Protein AF-A0AAN7XB61-F1 (afdb_monomer_lite)

Sequence (142 aa):
MSGGEVFNKVILTDFLEVNRQEQRRWLRNDEGCALDWTPFLQHVCNLEGRQPSAWTEKAARLRSVVSDVLFVDVPRPHPLDPGALPPAGVDCLVSCFCLEASSPDLAAFTRAWDTSRGSCELVATFFSSEPWMRITIYAGLG

Radius of gyration: 15.27 Å; chains: 1; bounding box: 32×32×42 Å

Structure (mmCIF, N/CA/C/O backbone):
data_AF-A0AAN7XB61-F1
#
_entry.id   AF-A0AAN7XB61-F1
#
loop_
_atom_site.group_PDB
_atom_site.id
_atom_site.type_symbol
_atom_site.label_atom_id
_atom_site.label_alt_id
_atom_site.label_comp_id
_atom_site.label_asym_id
_atom_site.label_entity_id
_atom_site.label_seq_id
_atom_site.pdbx_PDB_ins_code
_atom_site.Cartn_x
_atom_site.Cartn_y
_atom_site.Cartn_z
_atom_site.occupancy
_atom_site.B_iso_or_equiv
_atom_site.auth_seq_id
_atom_site.auth_comp_id
_atom_site.auth_asym_id
_atom_site.auth_atom_id
_atom_site.pdbx_PDB_model_num
ATOM 1 N N . MET A 1 1 ? -17.088 5.238 3.102 1.00 63.38 1 MET A N 1
ATOM 2 C CA . MET A 1 1 ? -16.454 3.997 3.595 1.00 63.38 1 MET A CA 1
ATOM 3 C C . MET A 1 1 ? -15.080 3.872 2.960 1.00 63.38 1 MET A C 1
ATOM 5 O O . MET A 1 1 ? -14.967 4.104 1.763 1.00 63.38 1 MET A O 1
ATOM 9 N N . SER A 1 2 ? -14.056 3.563 3.752 1.00 78.12 2 SER A N 1
ATOM 10 C CA . SER A 1 2 ? -12.659 3.402 3.333 1.00 78.12 2 SER A CA 1
ATOM 11 C C . SER A 1 2 ? -12.398 2.027 2.718 1.00 78.12 2 SER A C 1
ATOM 13 O O . SER A 1 2 ? -13.073 1.064 3.072 1.00 78.12 2 SER A O 1
ATOM 15 N N . GLY A 1 3 ? -11.374 1.911 1.866 1.00 75.69 3 GLY A N 1
ATOM 16 C CA . GLY A 1 3 ? -11.054 0.667 1.152 1.00 75.69 3 GLY A CA 1
ATOM 17 C C . GLY A 1 3 ? -10.894 -0.567 2.052 1.00 75.69 3 GLY A C 1
ATOM 18 O O . GLY A 1 3 ? -11.423 -1.619 1.718 1.00 75.69 3 GLY A O 1
ATOM 19 N N . GLY A 1 4 ? -10.272 -0.445 3.232 1.00 80.00 4 GLY A N 1
ATOM 20 C CA . GLY A 1 4 ? -10.113 -1.577 4.164 1.00 80.00 4 GLY A CA 1
ATOM 21 C C . GLY A 1 4 ? -11.423 -2.135 4.747 1.00 80.00 4 GLY A C 1
ATOM 22 O O . GLY A 1 4 ? -11.440 -3.233 5.296 1.00 80.00 4 GLY A O 1
ATOM 23 N N . GLU A 1 5 ? -12.528 -1.398 4.625 1.00 84.56 5 GLU A N 1
ATOM 24 C CA . 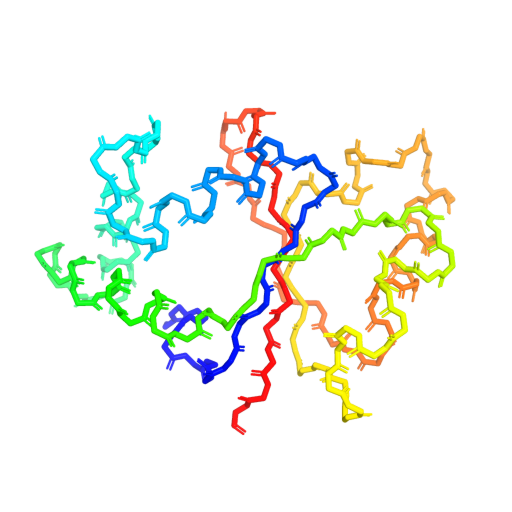GLU A 1 5 ? -13.870 -1.855 5.021 1.00 84.56 5 GLU A CA 1
ATOM 25 C C . GLU A 1 5 ? -14.602 -2.540 3.854 1.00 84.56 5 GLU A C 1
ATOM 27 O O . GLU A 1 5 ? -15.539 -3.297 4.078 1.00 84.56 5 GLU A O 1
ATOM 32 N N . VAL A 1 6 ? -14.181 -2.273 2.613 1.00 86.81 6 VAL A N 1
ATOM 33 C CA . VAL A 1 6 ? -14.819 -2.774 1.384 1.00 86.81 6 VAL A CA 1
ATOM 34 C C . VAL A 1 6 ? -14.123 -4.033 0.872 1.00 86.81 6 VAL A C 1
ATOM 36 O O . VAL A 1 6 ? -14.791 -4.987 0.490 1.00 86.81 6 VAL A O 1
ATOM 39 N N . PHE A 1 7 ? -12.790 -4.045 0.872 1.00 86.44 7 PHE A N 1
ATOM 40 C CA . PHE A 1 7 ? -11.997 -5.148 0.338 1.00 86.44 7 PHE A CA 1
ATOM 41 C C . PHE A 1 7 ? -11.611 -6.133 1.438 1.00 86.44 7 PHE A C 1
ATOM 43 O O . PHE A 1 7 ? -11.223 -5.736 2.540 1.00 86.44 7 PHE A O 1
ATOM 50 N N . ASN A 1 8 ? -11.687 -7.425 1.123 1.00 89.31 8 ASN A N 1
ATOM 51 C CA . ASN A 1 8 ? -11.293 -8.494 2.038 1.00 89.31 8 ASN A CA 1
ATOM 52 C C . ASN A 1 8 ? -9.812 -8.859 1.910 1.00 89.31 8 ASN A C 1
ATOM 54 O O . ASN A 1 8 ? -9.257 -9.457 2.832 1.00 89.31 8 ASN A O 1
ATOM 58 N N . LYS A 1 9 ? -9.163 -8.467 0.806 1.00 89.19 9 LYS A N 1
ATOM 59 C CA . LYS A 1 9 ? -7.732 -8.648 0.589 1.00 89.19 9 LYS A CA 1
ATOM 60 C C . LYS A 1 9 ? -7.091 -7.371 0.042 1.00 89.19 9 LYS A C 1
ATOM 62 O O . LYS A 1 9 ? -7.532 -6.774 -0.933 1.00 89.19 9 LYS A O 1
ATOM 67 N N . VAL A 1 10 ? -6.004 -6.938 0.660 1.00 88.94 10 VAL A N 1
ATOM 68 C CA . VAL A 1 10 ? -5.231 -5.768 0.237 1.00 88.94 10 VAL A CA 1
ATOM 69 C C . VAL A 1 10 ? -3.771 -6.173 0.100 1.00 88.94 10 VAL A C 1
ATOM 71 O O . VAL A 1 10 ? -3.215 -6.837 0.971 1.00 88.94 10 VAL A O 1
ATOM 74 N N . ILE A 1 11 ? -3.145 -5.769 -0.999 1.00 89.50 11 ILE A N 1
ATOM 75 C CA . ILE A 1 11 ? -1.722 -5.963 -1.260 1.00 89.50 11 ILE A CA 1
ATOM 76 C C . ILE A 1 11 ? -1.083 -4.578 -1.306 1.00 89.50 11 ILE A C 1
ATOM 78 O O . ILE A 1 11 ? -1.432 -3.735 -2.133 1.00 89.50 11 ILE A O 1
ATOM 82 N N . LEU A 1 12 ? -0.141 -4.328 -0.403 1.00 90.69 12 LEU A N 1
ATOM 83 C CA . LEU A 1 12 ? 0.640 -3.095 -0.420 1.00 90.69 12 LEU A CA 1
ATOM 84 C C . LEU A 1 12 ? 1.891 -3.298 -1.262 1.00 90.69 12 LEU A C 1
ATOM 86 O O . LEU A 1 12 ? 2.499 -4.370 -1.245 1.00 90.69 12 LEU A O 1
ATOM 90 N N . THR A 1 13 ? 2.294 -2.266 -1.994 1.00 88.88 13 THR A N 1
ATOM 91 C CA . THR A 1 13 ? 3.489 -2.331 -2.831 1.00 88.88 13 THR A CA 1
ATOM 92 C C . THR A 1 13 ? 4.294 -1.047 -2.753 1.00 88.88 13 THR A C 1
ATOM 94 O O . THR A 1 13 ? 3.744 0.048 -2.624 1.00 88.88 13 THR A O 1
ATOM 97 N N . ASP A 1 14 ? 5.613 -1.188 -2.828 1.00 88.88 14 ASP A N 1
ATOM 98 C CA . ASP A 1 14 ? 6.538 -0.063 -2.949 1.00 88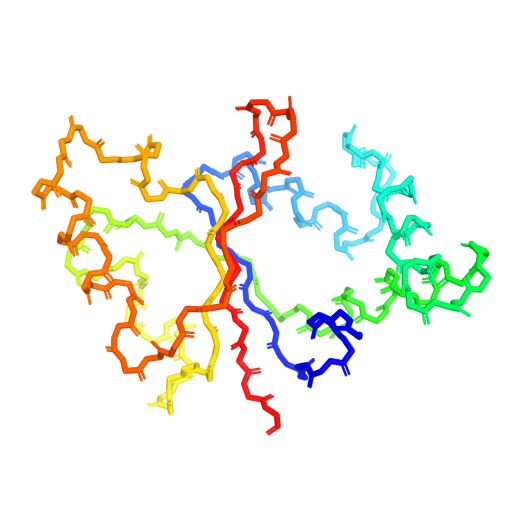.88 14 ASP A CA 1
ATOM 99 C C . ASP A 1 14 ? 7.830 -0.532 -3.630 1.00 88.88 14 ASP A C 1
ATOM 101 O O . ASP A 1 14 ? 8.207 -1.701 -3.511 1.00 88.88 14 ASP A O 1
ATOM 105 N N . PHE A 1 15 ? 8.522 0.364 -4.330 1.00 86.44 15 PHE A N 1
ATOM 106 C CA . PHE A 1 15 ? 9.826 0.102 -4.940 1.00 86.44 15 PHE A CA 1
ATOM 107 C C . PHE A 1 15 ? 10.945 0.029 -3.887 1.00 86.44 15 PHE A C 1
ATOM 109 O O . PHE A 1 15 ? 11.800 -0.861 -3.924 1.00 86.44 15 PHE A O 1
ATOM 116 N N . LEU A 1 16 ? 10.918 0.912 -2.888 1.00 85.38 16 LEU A N 1
ATOM 117 C CA . LEU A 1 16 ? 11.938 1.030 -1.852 1.00 85.38 16 LEU A CA 1
ATOM 118 C C . LEU A 1 16 ? 11.702 0.025 -0.718 1.00 85.38 16 LEU A C 1
ATOM 120 O O . LEU A 1 16 ? 10.654 0.006 -0.076 1.00 85.38 16 LEU A O 1
ATOM 124 N N . GLU A 1 17 ? 12.718 -0.787 -0.407 1.00 88.94 17 GLU A N 1
ATOM 125 C CA . GLU A 1 17 ? 12.634 -1.756 0.698 1.00 88.94 17 GLU A CA 1
ATOM 126 C C . GLU A 1 17 ? 12.403 -1.074 2.051 1.00 88.94 17 GLU A C 1
ATOM 128 O O . GLU A 1 17 ? 11.666 -1.606 2.875 1.00 88.94 17 GLU A O 1
ATOM 133 N N . VAL A 1 18 ? 12.952 0.125 2.265 1.00 85.88 18 VAL A N 1
ATOM 134 C CA . VAL A 1 18 ? 12.746 0.884 3.510 1.00 85.88 18 VAL A CA 1
ATOM 135 C C . VAL A 1 18 ? 11.270 1.226 3.745 1.00 85.88 18 VAL A C 1
ATOM 137 O O . VAL A 1 18 ? 10.776 1.044 4.854 1.00 85.88 18 VAL A O 1
ATOM 140 N N . ASN A 1 19 ? 10.525 1.594 2.697 1.00 86.00 19 ASN A N 1
ATOM 141 C CA . ASN A 1 19 ? 9.089 1.868 2.797 1.00 86.00 19 ASN A CA 1
ATOM 142 C C . ASN A 1 19 ? 8.309 0.590 3.116 1.00 86.00 19 ASN A C 1
ATOM 144 O O . ASN A 1 19 ? 7.443 0.584 3.992 1.00 86.00 19 ASN A O 1
ATOM 148 N N . ARG A 1 20 ? 8.654 -0.526 2.458 1.00 90.31 20 ARG A N 1
ATOM 149 C CA . ARG A 1 20 ? 8.048 -1.835 2.753 1.00 90.31 20 ARG A CA 1
ATOM 150 C C . ARG A 1 20 ? 8.321 -2.279 4.187 1.00 90.31 20 ARG A C 1
ATOM 152 O O . ARG A 1 20 ? 7.451 -2.874 4.817 1.00 90.31 20 ARG A O 1
ATOM 159 N N . GLN A 1 21 ? 9.506 -2.000 4.726 1.00 89.12 21 GLN A N 1
ATOM 160 C CA . GLN A 1 21 ? 9.827 -2.298 6.122 1.00 89.12 21 GLN A CA 1
ATOM 161 C C . GLN A 1 21 ? 8.972 -1.484 7.092 1.00 89.12 21 GLN A C 1
ATOM 163 O O . GLN A 1 21 ? 8.438 -2.076 8.030 1.00 89.12 21 GLN A O 1
ATOM 168 N N . GLU A 1 22 ? 8.771 -0.187 6.845 1.00 85.94 22 GLU A N 1
ATOM 169 C CA . GLU A 1 22 ? 7.871 0.648 7.655 1.00 85.94 22 GLU A CA 1
ATOM 170 C C . GLU A 1 22 ? 6.421 0.157 7.599 1.00 85.94 22 GLU A C 1
ATOM 172 O O . GLU A 1 22 ? 5.790 -0.027 8.640 1.00 85.94 22 GLU A O 1
ATOM 177 N N . GLN A 1 23 ? 5.912 -0.172 6.407 1.00 87.62 23 GLN A N 1
ATOM 178 C CA . GLN A 1 23 ? 4.581 -0.770 6.258 1.00 87.62 23 GLN A CA 1
ATOM 179 C C . GLN A 1 23 ? 4.464 -2.064 7.077 1.00 87.62 23 GLN A C 1
ATOM 181 O O . GLN A 1 23 ? 3.527 -2.235 7.854 1.00 87.62 23 GLN A O 1
ATOM 186 N N . ARG A 1 24 ? 5.452 -2.963 6.979 1.00 90.50 24 ARG A N 1
ATOM 187 C CA . ARG A 1 24 ? 5.472 -4.222 7.740 1.00 90.50 24 ARG A CA 1
ATOM 188 C C . ARG A 1 24 ? 5.575 -4.006 9.256 1.00 90.50 24 ARG A C 1
ATOM 190 O O . ARG A 1 24 ? 4.969 -4.773 10.002 1.00 90.50 24 ARG A O 1
ATOM 197 N N . ARG A 1 25 ? 6.325 -3.002 9.728 1.00 88.62 25 ARG A N 1
ATOM 198 C CA . ARG A 1 25 ? 6.394 -2.627 11.158 1.00 88.62 25 ARG A CA 1
ATOM 199 C C . ARG A 1 25 ? 5.033 -2.157 11.657 1.00 88.62 25 ARG A C 1
ATOM 201 O O . ARG A 1 25 ? 4.540 -2.675 12.658 1.00 88.62 25 ARG A O 1
ATOM 208 N N . TRP A 1 26 ? 4.386 -1.265 10.910 1.00 87.75 26 TRP A N 1
ATOM 209 C CA . TRP A 1 26 ? 3.053 -0.779 11.249 1.00 87.75 26 TRP A CA 1
ATOM 210 C C . TRP A 1 26 ? 2.003 -1.901 11.279 1.00 87.75 26 TRP A C 1
ATOM 212 O O . TRP A 1 26 ? 1.170 -1.945 12.191 1.00 87.75 26 TRP A O 1
ATOM 222 N N . LEU A 1 27 ? 2.058 -2.834 10.319 1.00 90.19 27 LEU A N 1
ATOM 223 C CA . LEU A 1 27 ? 1.150 -3.985 10.248 1.00 90.19 27 LEU A CA 1
ATOM 224 C C . LEU A 1 27 ? 1.285 -4.918 11.456 1.00 90.19 27 LEU A C 1
ATOM 226 O O . LEU A 1 27 ? 0.279 -5.412 11.960 1.00 90.19 27 LEU A O 1
ATOM 230 N N . ARG A 1 28 ? 2.510 -5.117 11.958 1.00 91.12 28 ARG A N 1
ATOM 231 C CA . ARG A 1 28 ? 2.778 -5.916 13.165 1.00 91.12 28 ARG A CA 1
ATOM 232 C C . ARG A 1 28 ? 2.453 -5.196 14.473 1.00 91.12 28 ARG A C 1
ATOM 234 O O . ARG A 1 28 ? 2.589 -5.808 15.527 1.00 91.12 28 ARG A O 1
ATOM 241 N N . ASN A 1 29 ? 2.026 -3.932 14.413 1.00 85.00 29 ASN A N 1
ATOM 242 C CA . ASN A 1 29 ? 1.848 -3.081 15.589 1.00 85.00 29 ASN A CA 1
ATOM 243 C C . ASN A 1 29 ? 3.127 -3.021 16.451 1.00 85.00 29 ASN A C 1
ATOM 245 O O . ASN A 1 29 ? 3.068 -3.126 17.673 1.00 85.00 29 ASN A O 1
ATOM 249 N N . ASP A 1 30 ? 4.274 -2.916 15.779 1.00 79.56 30 ASP A N 1
ATOM 250 C CA . ASP A 1 30 ? 5.601 -2.870 16.389 1.00 79.56 30 ASP A CA 1
ATOM 251 C C . ASP A 1 30 ? 5.857 -1.488 17.017 1.00 79.56 30 ASP A C 1
ATOM 253 O O . ASP A 1 30 ? 5.575 -0.462 16.391 1.00 79.56 30 ASP A O 1
ATOM 257 N N . GLU A 1 31 ? 6.418 -1.450 18.228 1.00 67.31 31 GLU A N 1
ATOM 258 C CA . GLU A 1 31 ? 6.744 -0.204 18.945 1.00 67.31 31 GLU A CA 1
ATOM 259 C C . GLU A 1 31 ? 7.822 0.626 18.217 1.00 67.31 31 GLU A C 1
ATOM 261 O O . GLU A 1 31 ? 7.978 1.814 18.483 1.00 67.31 31 GLU A O 1
ATOM 266 N N . GLY A 1 32 ? 8.540 0.021 17.260 1.00 66.31 32 GLY A N 1
ATOM 267 C CA . GLY A 1 32 ? 9.538 0.674 16.406 1.00 66.31 32 GLY A CA 1
ATOM 268 C C . GLY A 1 32 ? 9.013 1.297 15.103 1.00 66.31 32 GLY A C 1
ATOM 269 O O . GLY A 1 32 ? 9.821 1.607 14.228 1.00 66.31 32 GLY A O 1
ATOM 270 N N . CYS A 1 33 ? 7.695 1.432 14.914 1.00 69.81 33 CYS A N 1
ATOM 271 C CA . CYS A 1 33 ? 7.124 2.107 13.741 1.00 69.81 33 CYS A CA 1
ATOM 272 C C . CYS A 1 33 ? 7.458 3.608 13.765 1.00 69.81 33 CYS A C 1
ATOM 274 O O . CYS A 1 33 ? 7.116 4.297 14.723 1.00 69.81 33 CYS A O 1
ATOM 276 N N . ALA A 1 34 ? 8.098 4.129 12.712 1.00 68.50 34 ALA A N 1
ATOM 277 C CA . ALA A 1 34 ? 8.558 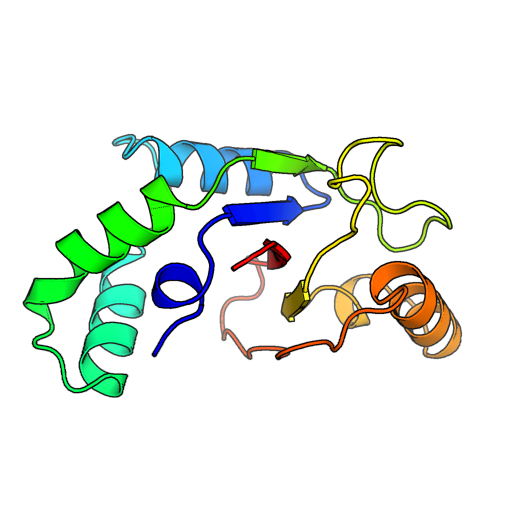5.519 12.706 1.00 68.50 34 ALA A CA 1
ATOM 278 C C . ALA A 1 34 ? 7.413 6.540 12.575 1.00 68.50 34 ALA A C 1
ATOM 280 O O . ALA A 1 34 ? 7.547 7.670 13.044 1.00 68.50 34 ALA A O 1
ATOM 281 N N . LEU A 1 35 ? 6.299 6.154 11.937 1.00 77.19 35 LEU A N 1
ATOM 282 C CA . LEU A 1 35 ? 5.159 7.039 11.691 1.00 77.19 35 LEU A CA 1
ATOM 283 C C . LEU A 1 35 ? 3.945 6.674 12.552 1.00 77.19 35 LEU A C 1
ATOM 285 O O . LEU A 1 35 ? 3.464 5.537 12.519 1.00 77.19 35 LEU A O 1
ATOM 289 N N . ASP A 1 36 ? 3.410 7.672 13.257 1.00 83.00 36 ASP A N 1
ATOM 290 C CA . ASP A 1 36 ? 2.116 7.578 13.928 1.00 83.00 36 ASP A CA 1
ATOM 291 C C . ASP A 1 36 ? 0.972 7.869 12.944 1.00 83.00 36 ASP A C 1
ATOM 293 O O . ASP A 1 36 ? 0.729 9.004 12.536 1.00 83.00 36 ASP A O 1
ATOM 297 N N . TRP A 1 37 ? 0.240 6.818 12.577 1.00 86.94 37 TRP A N 1
ATOM 298 C CA . TRP A 1 37 ? -0.916 6.897 11.679 1.00 86.94 37 TRP A CA 1
ATOM 299 C C . TRP A 1 37 ? -2.221 7.303 12.377 1.00 86.94 37 TRP A C 1
ATOM 301 O O . TRP A 1 37 ? -3.247 7.476 11.711 1.00 86.94 37 TRP A O 1
ATOM 311 N N . THR A 1 38 ? -2.214 7.448 13.705 1.00 90.50 38 THR A N 1
ATOM 312 C CA . THR A 1 38 ? -3.411 7.732 14.508 1.00 90.50 38 THR A CA 1
ATOM 313 C C . THR A 1 38 ? -4.186 8.963 14.019 1.00 90.50 38 THR A C 1
ATOM 315 O O . THR A 1 38 ? -5.399 8.833 13.826 1.00 90.50 38 THR A O 1
ATOM 318 N N . PRO A 1 39 ? -3.558 10.123 13.725 1.00 91.00 39 PRO A N 1
ATOM 319 C CA . PRO A 1 39 ? -4.292 11.310 13.277 1.00 91.00 39 PRO A CA 1
ATOM 320 C C . PRO A 1 39 ? -5.030 11.090 11.949 1.00 91.00 39 PRO A C 1
ATOM 322 O O . PRO A 1 39 ? -6.176 11.513 11.792 1.00 91.00 39 PRO A O 1
ATOM 325 N N . PHE A 1 40 ? -4.410 10.369 11.010 1.00 89.44 40 PHE A N 1
ATOM 326 C CA . PHE A 1 40 ? -5.017 10.042 9.719 1.00 89.44 40 PHE A CA 1
ATOM 327 C C . PHE A 1 40 ? -6.212 9.102 9.887 1.00 89.44 40 PHE A C 1
ATOM 329 O O . PHE A 1 40 ? -7.274 9.331 9.312 1.00 89.44 40 PHE A O 1
ATOM 336 N N . LEU A 1 41 ? -6.073 8.067 10.719 1.00 90.00 41 LEU A N 1
ATOM 337 C CA . LEU A 1 41 ? -7.148 7.107 10.978 1.00 90.00 41 LEU A CA 1
ATOM 338 C C . LEU A 1 41 ? -8.330 7.751 11.709 1.00 90.00 41 LEU A C 1
ATOM 340 O O . LEU A 1 41 ? -9.479 7.493 11.354 1.00 90.00 41 LEU A O 1
ATOM 344 N N . GLN A 1 42 ? -8.064 8.628 12.680 1.00 93.31 42 GLN A N 1
ATOM 345 C CA . GLN A 1 42 ? -9.095 9.426 13.347 1.00 93.31 42 GLN A CA 1
ATOM 346 C C . GLN A 1 42 ? -9.821 10.346 12.361 1.00 93.31 42 GLN A C 1
ATOM 348 O O . GLN A 1 42 ? -11.049 10.444 12.401 1.00 93.31 42 GLN A O 1
ATOM 353 N N . HIS A 1 43 ? -9.081 10.980 11.448 1.00 91.69 43 HIS A N 1
ATOM 354 C CA . HIS A 1 43 ? -9.662 11.823 10.408 1.00 91.69 43 HIS A CA 1
ATOM 355 C C . HIS A 1 43 ? -10.572 11.023 9.466 1.00 91.69 43 HIS A C 1
ATOM 357 O O . HIS A 1 43 ? -11.702 11.437 9.214 1.00 91.69 43 HIS A O 1
ATOM 363 N N . VAL A 1 44 ? -10.134 9.845 9.008 1.00 90.00 44 VAL A N 1
ATOM 364 C CA . VAL A 1 44 ? -10.962 8.954 8.178 1.00 90.00 44 VAL A CA 1
ATOM 365 C C . VAL A 1 44 ? -12.218 8.508 8.929 1.00 90.00 44 VAL A C 1
ATOM 367 O O . VAL A 1 44 ? -13.303 8.555 8.357 1.00 90.00 44 VAL A O 1
ATOM 370 N N . CYS A 1 45 ? -12.113 8.129 10.208 1.00 92.06 45 CYS A N 1
ATOM 371 C CA . CYS A 1 45 ? -13.285 7.808 11.029 1.00 92.06 45 CYS A CA 1
ATOM 372 C C . CYS A 1 45 ? -14.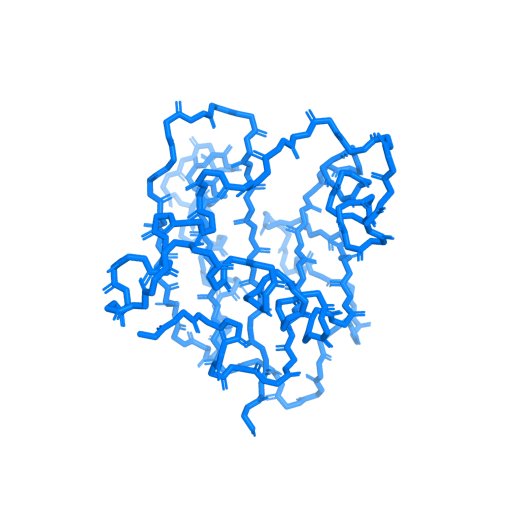288 8.968 11.066 1.00 92.06 45 CYS A C 1
ATOM 374 O O . CYS A 1 45 ? -15.477 8.744 10.853 1.00 92.06 45 CYS A O 1
ATOM 376 N N . ASN A 1 46 ? -13.815 10.201 11.263 1.00 94.31 46 ASN A N 1
ATOM 377 C CA . ASN A 1 46 ? -14.674 11.384 11.271 1.00 94.31 46 ASN A CA 1
ATOM 378 C C . ASN A 1 46 ? -15.371 11.610 9.915 1.00 94.31 46 ASN A C 1
ATOM 380 O O . ASN A 1 46 ? -16.577 11.839 9.874 1.00 94.31 46 ASN A O 1
ATOM 384 N N . LEU A 1 47 ? -14.642 11.479 8.799 1.00 93.50 47 LEU A N 1
ATOM 385 C CA . LEU A 1 47 ? -15.215 11.582 7.447 1.00 93.50 47 LEU A CA 1
ATOM 386 C C . LEU A 1 47 ? -16.268 10.499 7.163 1.00 93.50 47 LEU A C 1
ATOM 388 O O . LEU A 1 47 ? -17.185 10.712 6.375 1.00 93.50 47 LEU A O 1
ATOM 392 N N . GLU A 1 48 ? -16.154 9.339 7.805 1.00 92.12 48 GLU A N 1
ATOM 393 C CA . GLU A 1 48 ? -17.137 8.255 7.733 1.00 92.12 48 GLU A CA 1
ATOM 394 C C . GLU A 1 48 ? -18.313 8.416 8.709 1.00 92.12 48 GLU A C 1
ATOM 396 O O . GLU A 1 48 ? -19.170 7.535 8.771 1.00 92.12 48 GLU A O 1
ATOM 401 N N . GLY A 1 49 ? -18.368 9.504 9.484 1.00 95.06 49 GLY A N 1
ATOM 402 C CA . GLY A 1 49 ? -19.401 9.725 10.499 1.00 95.06 49 GLY A CA 1
ATOM 403 C C . GLY A 1 49 ? -19.238 8.864 11.758 1.00 95.06 49 GLY A C 1
ATOM 404 O O . GLY A 1 49 ? -20.187 8.711 12.527 1.00 95.06 49 GLY A O 1
ATOM 405 N N . ARG A 1 50 ? -18.051 8.285 11.984 1.00 94.38 50 ARG A N 1
ATOM 406 C CA . ARG A 1 50 ? -17.700 7.524 13.193 1.00 94.38 50 ARG A CA 1
ATOM 407 C C . ARG A 1 50 ? -17.008 8.429 14.210 1.00 94.38 50 ARG A C 1
ATOM 409 O O . ARG A 1 50 ? -16.381 9.428 13.868 1.00 94.38 50 ARG A O 1
ATOM 416 N N . GLN A 1 51 ? -17.071 8.037 15.481 1.00 95.00 51 GLN A N 1
ATOM 417 C CA . GLN A 1 51 ? -16.311 8.703 16.540 1.00 95.00 51 GLN A CA 1
ATOM 418 C C . GLN A 1 51 ? -14.798 8.546 16.303 1.00 95.00 51 GLN A C 1
ATOM 420 O O . GLN A 1 51 ? -14.369 7.465 15.889 1.00 95.00 51 GLN A O 1
ATOM 425 N N . PRO A 1 52 ? -13.964 9.556 16.624 1.00 91.00 52 PRO A N 1
ATOM 426 C CA . PRO A 1 52 ? -12.512 9.454 16.472 1.00 91.00 52 PRO A CA 1
ATOM 427 C C . PRO A 1 52 ? -11.909 8.251 17.202 1.00 91.00 52 PRO A C 1
ATOM 429 O O . PRO A 1 52 ? -10.982 7.636 16.690 1.00 91.00 52 PRO A O 1
ATOM 432 N N . SER A 1 53 ? -12.465 7.854 18.353 1.00 93.31 53 SER A N 1
ATOM 433 C CA . SER A 1 53 ? -12.025 6.683 19.128 1.00 93.31 53 SER A CA 1
ATOM 434 C C . SER A 1 53 ? -12.126 5.352 18.373 1.00 93.31 53 SER A C 1
ATOM 436 O O . SER A 1 53 ? -11.410 4.418 18.721 1.00 93.31 53 SER A O 1
ATOM 438 N N . ALA A 1 54 ? -12.936 5.267 17.311 1.00 95.75 54 ALA A N 1
ATOM 439 C CA . ALA A 1 54 ? -13.056 4.077 16.467 1.00 95.75 54 ALA A CA 1
ATOM 440 C C . ALA A 1 54 ? -11.812 3.813 15.590 1.00 95.75 54 ALA A C 1
ATOM 442 O O . ALA A 1 54 ? -11.769 2.833 14.844 1.00 95.75 54 ALA A O 1
ATOM 443 N N . TRP A 1 55 ? -10.791 4.680 15.647 1.00 93.81 55 TRP A N 1
ATOM 444 C CA . TRP A 1 55 ? -9.555 4.526 14.876 1.00 93.81 55 TRP A CA 1
ATOM 445 C C . TRP A 1 55 ? -8.833 3.200 15.160 1.00 93.81 55 TRP A C 1
ATOM 447 O O . TRP A 1 55 ? -8.229 2.643 14.247 1.00 93.81 55 TRP A O 1
ATOM 457 N N . THR A 1 56 ? -8.914 2.671 16.387 1.00 94.56 56 THR A N 1
ATOM 458 C CA . THR A 1 56 ? -8.274 1.402 16.773 1.00 94.56 56 THR A CA 1
ATOM 459 C C . THR A 1 56 ? -8.901 0.213 16.051 1.00 94.56 56 THR A C 1
ATOM 461 O O . THR A 1 56 ? -8.182 -0.622 15.502 1.00 94.56 56 THR A O 1
ATOM 464 N N . GLU A 1 57 ? -10.233 0.167 15.978 1.00 95.00 57 GLU A N 1
ATOM 465 C CA . GLU A 1 57 ? -10.984 -0.836 15.214 1.00 95.00 57 GLU A CA 1
ATOM 466 C C . GLU A 1 57 ? -10.652 -0.743 13.725 1.00 95.00 57 GLU A C 1
ATOM 468 O O . GLU A 1 57 ? -10.394 -1.757 13.079 1.00 95.00 57 GLU A O 1
ATOM 473 N N . LYS A 1 58 ? -10.596 0.481 13.184 1.00 92.06 58 LYS A N 1
ATOM 474 C CA . LYS A 1 58 ? -10.231 0.716 11.783 1.00 92.06 58 LYS A CA 1
ATOM 475 C C . LYS A 1 58 ? -8.799 0.271 11.481 1.00 92.06 58 LYS A C 1
ATOM 477 O O . LYS A 1 58 ? -8.567 -0.373 10.459 1.00 92.06 58 LYS A O 1
ATOM 482 N N . ALA A 1 59 ? -7.848 0.567 12.368 1.00 92.06 59 ALA A N 1
ATOM 483 C CA . ALA A 1 59 ? -6.468 0.104 12.248 1.00 92.06 59 ALA A CA 1
ATOM 484 C C . ALA A 1 59 ? -6.404 -1.427 12.251 1.00 92.06 59 ALA A C 1
ATOM 486 O O . ALA A 1 59 ? -5.773 -2.018 11.378 1.00 92.06 59 ALA A O 1
ATOM 487 N N . ALA A 1 60 ? -7.086 -2.071 13.203 1.00 93.94 60 ALA A N 1
ATOM 488 C CA . ALA A 1 60 ? -7.144 -3.525 13.306 1.00 93.94 60 ALA A CA 1
ATOM 489 C C . ALA A 1 60 ? -7.760 -4.157 12.050 1.00 93.94 60 ALA A C 1
ATOM 491 O O . ALA A 1 60 ? -7.194 -5.106 11.506 1.00 93.94 60 ALA A O 1
ATOM 492 N N . ARG A 1 61 ? -8.860 -3.591 11.536 1.00 93.44 61 ARG A N 1
ATOM 493 C CA . ARG A 1 61 ? -9.478 -4.037 10.283 1.00 93.44 61 ARG A CA 1
ATOM 494 C C . ARG A 1 61 ? -8.508 -3.909 9.114 1.00 93.44 61 ARG A C 1
ATOM 496 O O . ARG A 1 61 ? -8.288 -4.901 8.426 1.00 93.44 61 ARG A O 1
ATOM 503 N N . LEU A 1 62 ? -7.886 -2.745 8.920 1.00 90.44 62 LEU A N 1
ATOM 504 C CA . LEU A 1 62 ? -6.933 -2.536 7.828 1.00 90.44 62 LEU A CA 1
ATOM 505 C C . LEU A 1 62 ? -5.758 -3.523 7.908 1.00 90.44 62 LEU A C 1
ATOM 507 O O . LEU A 1 62 ? -5.431 -4.162 6.914 1.00 90.44 62 LEU A O 1
ATOM 511 N N . ARG A 1 63 ? -5.179 -3.720 9.096 1.00 92.38 63 ARG A N 1
ATOM 512 C CA . ARG A 1 63 ? -4.111 -4.710 9.311 1.00 92.38 63 ARG A CA 1
ATOM 513 C C . ARG A 1 63 ? -4.561 -6.136 8.997 1.00 92.38 63 ARG A C 1
ATOM 515 O O . ARG A 1 63 ? -3.768 -6.902 8.472 1.00 92.38 63 ARG A O 1
ATOM 522 N N . SER A 1 64 ? -5.815 -6.481 9.295 1.00 93.81 64 SER A N 1
ATOM 523 C CA . SER A 1 64 ? -6.351 -7.829 9.058 1.00 93.81 64 SER A CA 1
ATOM 524 C C . SER A 1 64 ? -6.581 -8.163 7.582 1.00 93.81 64 SER A C 1
ATOM 526 O O . SER A 1 64 ? -6.523 -9.334 7.221 1.00 93.81 64 SER A O 1
ATOM 528 N N . VAL A 1 65 ? -6.853 -7.161 6.736 1.00 92.38 65 VAL A N 1
ATOM 529 C CA . VAL A 1 65 ? -7.120 -7.379 5.302 1.00 92.38 65 VAL A CA 1
ATOM 530 C C . VAL A 1 65 ? -5.872 -7.255 4.442 1.00 92.38 65 VAL A C 1
ATOM 532 O O . VAL A 1 65 ? -5.866 -7.739 3.313 1.00 92.38 65 VAL A O 1
ATOM 535 N N . VAL A 1 66 ? -4.809 -6.619 4.943 1.00 90.62 66 VAL A N 1
ATOM 536 C CA . VAL A 1 66 ? -3.529 -6.576 4.232 1.00 90.62 66 VAL A CA 1
ATOM 537 C C . VAL A 1 66 ? -2.876 -7.953 4.302 1.00 90.62 66 VAL A C 1
ATOM 539 O O . VAL A 1 66 ? -2.425 -8.375 5.364 1.00 90.62 66 VAL A O 1
ATOM 542 N N . SER A 1 67 ? -2.822 -8.650 3.167 1.00 91.69 67 SER A N 1
ATOM 543 C CA . SER A 1 67 ? -2.243 -9.993 3.096 1.00 91.69 67 SER A CA 1
ATOM 544 C C . SER A 1 67 ? -0.740 -9.964 2.863 1.00 91.69 67 SER A C 1
ATOM 546 O O . SER A 1 67 ? -0.027 -10.802 3.402 1.00 91.69 67 SER A O 1
ATOM 548 N N . ASP A 1 68 ? -0.262 -9.001 2.071 1.00 90.94 68 ASP A N 1
ATOM 549 C CA . ASP A 1 68 ? 1.108 -8.985 1.571 1.00 90.94 68 ASP A CA 1
ATOM 550 C C . ASP A 1 68 ? 1.648 -7.562 1.394 1.00 90.94 68 ASP A C 1
ATOM 552 O O . ASP A 1 68 ? 0.907 -6.604 1.154 1.00 90.94 68 ASP A O 1
ATOM 556 N N . VAL A 1 69 ? 2.977 -7.453 1.481 1.00 90.81 69 VAL A N 1
ATOM 557 C CA . VAL A 1 69 ? 3.747 -6.243 1.168 1.00 90.81 69 VAL A CA 1
ATOM 558 C C . VAL A 1 69 ? 4.851 -6.614 0.180 1.00 90.81 69 VAL A C 1
ATOM 560 O O . VAL A 1 69 ? 5.835 -7.257 0.570 1.00 90.81 69 VAL A O 1
ATOM 563 N N . LEU A 1 70 ? 4.696 -6.214 -1.081 1.00 90.75 70 LEU A N 1
ATOM 564 C CA . LEU A 1 70 ? 5.505 -6.689 -2.207 1.00 90.75 70 LEU A CA 1
ATOM 565 C C . LEU A 1 70 ? 6.355 -5.578 -2.835 1.00 90.75 70 LEU A C 1
ATOM 567 O O . LEU A 1 70 ? 6.046 -4.390 -2.744 1.00 90.75 70 LEU A O 1
ATOM 571 N N . PHE A 1 71 ? 7.450 -5.978 -3.478 1.00 90.06 71 PHE A N 1
ATOM 572 C CA . PHE A 1 71 ? 8.229 -5.093 -4.342 1.00 90.06 71 PHE A CA 1
ATOM 573 C C . PHE A 1 71 ? 7.451 -4.796 -5.628 1.00 90.06 71 PHE A C 1
ATOM 575 O O . PHE A 1 71 ? 6.831 -5.704 -6.175 1.00 90.06 71 PHE A O 1
ATOM 582 N N . VAL A 1 72 ? 7.521 -3.554 -6.115 1.00 87.06 72 VAL A N 1
ATOM 583 C CA . VAL A 1 72 ? 6.997 -3.163 -7.431 1.00 87.06 72 VAL A CA 1
ATOM 584 C C . VAL A 1 72 ? 7.986 -2.266 -8.176 1.00 87.06 72 VAL A C 1
ATOM 586 O O . VAL A 1 72 ? 8.556 -1.354 -7.581 1.00 87.06 72 VAL A O 1
ATOM 589 N N . ASP A 1 73 ? 8.162 -2.493 -9.479 1.00 87.25 73 ASP A N 1
ATOM 590 C CA . ASP A 1 73 ? 8.966 -1.662 -10.389 1.00 87.25 73 ASP A CA 1
ATOM 591 C C . ASP A 1 73 ? 8.114 -1.206 -11.581 1.00 87.25 73 ASP A C 1
ATOM 593 O O . ASP A 1 73 ? 8.090 -1.823 -12.645 1.00 87.25 73 ASP A O 1
ATOM 597 N N . VAL A 1 74 ? 7.360 -0.127 -11.368 1.00 84.56 74 VAL A N 1
ATOM 598 C CA . VAL A 1 74 ? 6.339 0.392 -12.293 1.00 84.56 74 VAL A CA 1
ATOM 599 C C . VAL A 1 74 ? 6.839 0.634 -13.731 1.00 84.56 74 VAL A C 1
ATOM 601 O O . VAL A 1 74 ? 6.104 0.309 -14.663 1.00 84.56 74 VAL A O 1
ATOM 604 N N . PRO A 1 75 ? 8.055 1.167 -13.971 1.00 80.38 75 PRO A N 1
ATOM 605 C CA . PRO A 1 75 ? 8.586 1.315 -15.327 1.00 80.38 75 PRO A CA 1
ATOM 606 C C . PRO A 1 75 ? 8.769 0.007 -16.112 1.00 80.38 75 PRO A C 1
ATOM 608 O O . PRO A 1 75 ? 8.940 0.061 -17.334 1.00 80.38 75 PRO A O 1
ATOM 611 N N . ARG A 1 76 ? 8.788 -1.162 -15.455 1.00 83.19 76 ARG A N 1
ATOM 612 C CA . ARG A 1 76 ? 8.974 -2.448 -16.138 1.00 83.19 76 ARG A CA 1
ATOM 613 C C . ARG A 1 76 ? 7.675 -2.950 -16.772 1.00 83.19 76 ARG A C 1
ATOM 615 O O . ARG A 1 76 ? 6.612 -2.770 -16.192 1.00 83.19 76 ARG A O 1
ATOM 622 N N . PRO A 1 77 ? 7.755 -3.709 -17.885 1.00 80.62 77 PRO A N 1
ATOM 623 C CA . PRO A 1 77 ? 6.589 -4.374 -18.484 1.00 80.62 77 PRO A CA 1
ATOM 624 C C . PRO A 1 77 ? 5.850 -5.332 -17.537 1.00 80.62 77 PRO A C 1
ATOM 626 O O . PRO A 1 77 ? 4.672 -5.616 -17.729 1.00 80.62 77 PRO A O 1
ATOM 629 N N . HIS A 1 78 ? 6.550 -5.841 -16.522 1.00 82.88 78 HIS A N 1
ATOM 630 C CA . HIS A 1 78 ? 5.991 -6.660 -15.453 1.00 82.88 78 HIS A CA 1
ATOM 631 C C . HIS A 1 78 ? 6.372 -6.006 -14.118 1.00 82.88 78 HIS A C 1
ATOM 633 O O . HIS A 1 78 ? 7.473 -6.255 -13.624 1.00 82.88 78 HIS A O 1
ATOM 639 N N . PRO A 1 79 ? 5.514 -5.122 -13.571 1.00 84.81 79 PRO A N 1
ATOM 640 C CA . PRO A 1 79 ? 5.837 -4.364 -12.364 1.00 84.81 79 PRO A CA 1
ATOM 641 C C . PRO A 1 79 ? 5.976 -5.232 -11.117 1.00 84.81 79 PRO A C 1
ATOM 643 O O . PRO A 1 79 ? 6.700 -4.865 -10.199 1.00 84.81 79 PRO A O 1
ATOM 646 N N . LEU A 1 80 ? 5.278 -6.367 -11.083 1.00 86.81 80 LEU A N 1
ATOM 647 C CA . LEU A 1 80 ? 5.294 -7.345 -10.001 1.00 86.81 80 LEU A CA 1
ATOM 648 C C . LEU A 1 80 ? 5.840 -8.681 -10.510 1.00 86.81 80 LEU A C 1
ATOM 650 O O . LEU A 1 80 ? 5.753 -8.982 -11.704 1.00 86.81 80 LEU A O 1
ATOM 654 N N . ASP A 1 81 ? 6.346 -9.499 -9.588 1.00 85.81 81 ASP A N 1
ATOM 655 C CA . ASP A 1 81 ? 6.797 -10.851 -9.909 1.00 85.81 81 ASP A CA 1
ATOM 656 C C . ASP A 1 81 ? 5.645 -11.711 -10.470 1.00 85.81 81 ASP A C 1
ATOM 658 O O . ASP A 1 81 ? 4.492 -11.584 -10.034 1.00 85.81 81 ASP A O 1
ATOM 662 N N . PRO A 1 82 ? 5.918 -12.626 -11.418 1.00 84.06 82 PRO A N 1
ATOM 663 C CA . PRO A 1 82 ? 4.909 -13.561 -11.904 1.00 84.06 82 PRO A CA 1
ATOM 664 C C . PRO A 1 82 ? 4.282 -14.359 -10.752 1.00 84.06 82 PRO A C 1
ATOM 666 O O . PRO A 1 82 ? 4.982 -15.003 -9.976 1.00 84.06 82 PRO A O 1
ATOM 669 N N . GLY A 1 83 ? 2.952 -14.327 -10.647 1.00 84.31 83 GLY A N 1
ATOM 670 C CA . GLY A 1 83 ? 2.210 -14.998 -9.571 1.00 84.31 83 GLY A CA 1
ATOM 671 C C . GLY A 1 83 ? 2.078 -14.201 -8.267 1.00 84.31 83 GLY A C 1
ATOM 672 O O . GLY A 1 83 ? 1.461 -14.696 -7.330 1.00 84.31 83 GLY A O 1
ATOM 673 N N . ALA A 1 84 ? 2.599 -12.969 -8.206 1.00 85.50 84 ALA A N 1
ATOM 674 C CA . ALA A 1 84 ? 2.405 -12.064 -7.069 1.00 85.50 84 ALA A CA 1
ATOM 675 C C . ALA A 1 84 ? 0.932 -11.671 -6.854 1.00 85.50 84 ALA A C 1
ATOM 677 O O . ALA A 1 84 ? 0.499 -11.439 -5.726 1.00 85.50 84 ALA A O 1
ATOM 678 N N . LEU A 1 85 ? 0.162 -11.589 -7.942 1.00 83.94 85 LEU A N 1
ATOM 679 C CA . LEU A 1 85 ? -1.269 -11.309 -7.909 1.00 83.94 85 LEU A CA 1
ATOM 680 C C . LEU A 1 85 ? -2.087 -12.598 -8.070 1.00 83.94 85 LEU A C 1
ATOM 682 O O . LEU A 1 85 ? -1.615 -13.552 -8.697 1.00 83.94 85 LEU A O 1
ATOM 686 N N . PRO A 1 86 ? -3.331 -12.633 -7.554 1.00 81.81 86 PRO A N 1
ATOM 687 C CA . PRO A 1 86 ? -4.253 -13.727 -7.830 1.00 81.81 86 PRO A CA 1
ATOM 688 C C . PRO A 1 86 ? -4.423 -13.949 -9.344 1.00 81.81 86 PRO A C 1
ATOM 690 O O . PRO A 1 86 ? -4.445 -12.974 -10.095 1.00 81.81 86 PRO A O 1
ATOM 693 N N . PRO A 1 87 ? -4.630 -15.195 -9.816 1.00 79.19 87 PRO A N 1
ATOM 694 C CA . PRO A 1 87 ? -4.875 -15.468 -11.237 1.00 79.19 87 PRO A CA 1
ATOM 695 C C . PRO A 1 87 ? -6.081 -14.716 -11.817 1.00 79.19 87 PRO A C 1
ATOM 697 O O . PRO A 1 87 ? -6.117 -14.437 -13.010 1.00 79.19 87 PRO A O 1
ATOM 700 N N . ALA A 1 88 ? -7.056 -14.379 -10.967 1.00 79.62 88 ALA A N 1
ATOM 701 C CA . ALA A 1 88 ? -8.229 -13.583 -11.323 1.00 79.62 88 ALA A CA 1
ATOM 702 C C . ALA A 1 88 ? -7.936 -12.073 -11.468 1.00 79.62 88 ALA A C 1
ATOM 704 O O . ALA A 1 88 ? -8.821 -11.323 -11.863 1.00 79.62 88 ALA A O 1
ATOM 705 N N . GLY A 1 89 ? -6.714 -11.623 -11.164 1.00 79.88 89 GLY A N 1
ATOM 706 C CA . GLY A 1 89 ? -6.344 -10.211 -11.117 1.00 79.88 89 GLY A CA 1
ATOM 707 C C . GLY A 1 89 ? -6.708 -9.541 -9.789 1.00 79.88 89 GLY A C 1
ATOM 708 O O . GLY A 1 89 ? -6.753 -10.185 -8.738 1.00 79.88 89 GLY A O 1
ATOM 709 N N . VAL A 1 90 ? -6.921 -8.227 -9.844 1.00 81.50 90 VAL A N 1
ATOM 710 C CA . VAL A 1 90 ? -7.405 -7.394 -8.733 1.00 81.50 90 VAL A CA 1
ATOM 711 C C . VAL A 1 90 ? -8.617 -6.596 -9.209 1.00 81.50 90 VAL A C 1
ATOM 713 O O . VAL A 1 90 ? -8.718 -6.282 -10.390 1.00 81.50 90 VAL A O 1
ATOM 716 N N . ASP A 1 91 ? -9.542 -6.258 -8.321 1.00 83.94 91 ASP A N 1
ATOM 717 C CA . ASP A 1 91 ? -10.745 -5.502 -8.701 1.00 83.94 91 ASP A CA 1
ATOM 718 C C . ASP A 1 91 ? -10.499 -3.996 -8.695 1.00 83.94 91 ASP A C 1
ATOM 720 O O . ASP A 1 91 ? -11.194 -3.243 -9.372 1.00 83.94 91 ASP A O 1
ATOM 724 N N . CYS A 1 92 ? -9.508 -3.547 -7.923 1.00 84.56 92 CYS A N 1
ATOM 725 C CA . CYS A 1 92 ? -9.229 -2.139 -7.722 1.00 84.56 92 CYS A CA 1
ATOM 726 C C . CYS A 1 92 ? -7.723 -1.880 -7.613 1.00 84.56 92 CYS A C 1
ATOM 728 O O . CYS A 1 92 ? -6.980 -2.576 -6.915 1.00 84.56 92 CYS A O 1
ATOM 730 N N . LEU A 1 93 ? -7.273 -0.825 -8.286 1.00 83.75 93 LEU A N 1
ATOM 731 C CA . LEU A 1 93 ? -5.923 -0.298 -8.146 1.00 83.75 93 LEU A CA 1
ATOM 732 C C . LEU A 1 93 ? -5.985 1.093 -7.524 1.00 83.75 93 LEU A C 1
ATOM 734 O O . LEU A 1 93 ? -6.702 1.954 -8.020 1.00 83.75 93 LEU A O 1
ATOM 738 N N . VAL A 1 94 ? -5.190 1.344 -6.491 1.00 84.56 94 VAL A N 1
ATOM 739 C CA . VAL A 1 94 ? -5.021 2.668 -5.887 1.00 84.56 94 VAL A CA 1
ATOM 740 C C . VAL A 1 94 ? -3.547 3.050 -5.991 1.00 84.56 94 VAL A C 1
ATOM 742 O O . VAL A 1 94 ? -2.660 2.327 -5.542 1.00 84.56 94 VAL A O 1
ATOM 745 N N . SER A 1 95 ? -3.253 4.207 -6.571 1.00 81.56 95 SER A N 1
ATOM 746 C CA . SER A 1 95 ? -1.873 4.665 -6.754 1.00 81.56 95 SER A CA 1
ATOM 747 C C . SER A 1 95 ? -1.768 6.130 -6.373 1.00 81.56 95 SER A C 1
ATOM 749 O O . SER A 1 95 ? -2.318 6.991 -7.060 1.00 81.56 95 SER A O 1
ATOM 751 N N . CYS A 1 96 ? -1.028 6.414 -5.301 1.00 81.50 96 CYS A N 1
ATOM 752 C CA . CYS A 1 96 ? -0.845 7.760 -4.765 1.00 81.50 96 CYS A CA 1
ATOM 753 C C . CYS A 1 96 ? 0.635 8.149 -4.852 1.00 81.50 96 CYS A C 1
ATOM 755 O O . CYS A 1 96 ? 1.487 7.482 -4.261 1.00 81.50 96 CYS A O 1
ATOM 757 N N . PHE A 1 97 ? 0.945 9.218 -5.593 1.00 80.06 97 PHE A N 1
ATOM 758 C CA . PHE A 1 97 ? 2.312 9.723 -5.798 1.00 80.06 97 PHE A CA 1
ATOM 759 C C . PHE A 1 97 ? 3.330 8.728 -6.339 1.00 80.06 97 PHE A C 1
ATOM 761 O O . PHE A 1 97 ? 4.512 8.764 -5.983 1.00 80.06 97 PHE A O 1
ATOM 768 N N . CYS A 1 98 ? 2.882 7.806 -7.184 1.00 83.38 98 CYS A N 1
ATOM 769 C CA . CYS A 1 98 ? 3.751 6.782 -7.741 1.00 83.38 98 CYS A CA 1
ATOM 770 C C . CYS A 1 98 ? 4.089 7.074 -9.201 1.00 83.38 98 CYS A C 1
ATOM 772 O O . CYS A 1 98 ? 5.259 7.264 -9.535 1.00 83.38 98 CYS A O 1
ATOM 774 N N . LEU A 1 99 ? 3.079 7.120 -10.071 1.00 84.94 99 LEU A N 1
ATOM 775 C CA . LEU A 1 99 ? 3.274 7.129 -11.521 1.00 84.94 99 LEU A CA 1
ATOM 776 C C . LEU A 1 99 ? 3.992 8.396 -11.993 1.00 84.94 99 LEU A C 1
ATOM 778 O O . LEU A 1 99 ? 4.984 8.312 -12.710 1.00 84.94 99 LEU A O 1
ATOM 782 N N . GLU A 1 100 ? 3.545 9.567 -11.551 1.00 84.50 100 GLU A N 1
ATOM 783 C CA . GLU A 1 100 ? 4.144 10.857 -11.890 1.00 84.50 100 GLU A CA 1
ATOM 784 C C . GLU A 1 100 ? 5.525 11.045 -11.253 1.00 84.50 100 GLU A C 1
ATOM 786 O O . GLU A 1 100 ? 6.404 11.655 -11.851 1.00 84.50 100 GLU A O 1
ATOM 791 N N . ALA A 1 101 ? 5.750 10.471 -10.069 1.00 83.62 101 ALA A N 1
ATOM 792 C CA . ALA A 1 101 ? 7.020 10.583 -9.352 1.00 83.62 101 ALA A CA 1
ATOM 793 C C . ALA A 1 101 ? 8.094 9.593 -9.842 1.00 83.62 101 ALA A C 1
ATOM 795 O O . ALA A 1 101 ? 9.265 9.720 -9.474 1.00 83.62 101 ALA A O 1
ATOM 796 N N . SER A 1 102 ? 7.697 8.581 -10.619 1.00 82.38 102 SER A N 1
ATOM 797 C CA . SER A 1 102 ? 8.577 7.551 -11.191 1.00 82.38 102 SER A CA 1
ATOM 798 C C . SER A 1 102 ? 8.735 7.662 -12.710 1.00 82.38 102 SER A C 1
ATOM 800 O O . SER A 1 102 ? 9.539 6.934 -13.292 1.00 82.38 102 SER A O 1
ATOM 802 N N . SER A 1 103 ? 8.019 8.589 -13.349 1.00 87.44 103 SER A N 1
ATOM 803 C CA . SER A 1 103 ? 8.040 8.777 -14.799 1.00 87.44 103 SER A CA 1
ATOM 804 C C . SER A 1 103 ? 8.778 10.062 -15.177 1.00 87.44 103 SER A C 1
ATOM 806 O O . SER A 1 103 ? 8.347 11.140 -14.775 1.00 87.44 103 SER A O 1
ATOM 808 N N . PRO A 1 104 ? 9.864 9.993 -15.970 1.00 89.94 104 PRO A N 1
ATOM 809 C CA . PRO A 1 104 ? 10.619 11.184 -16.367 1.00 89.94 104 PRO A CA 1
ATOM 810 C C . PRO A 1 104 ? 9.875 12.085 -17.365 1.00 89.94 104 PRO A C 1
ATOM 812 O O . PRO A 1 104 ? 10.228 13.251 -17.518 1.00 89.94 104 PRO A O 1
ATOM 815 N N . ASP A 1 105 ? 8.870 11.553 -18.059 1.00 92.25 105 ASP A N 1
ATOM 816 C CA . ASP A 1 105 ? 8.073 12.269 -19.049 1.00 92.25 105 ASP A CA 1
ATOM 817 C C . ASP A 1 105 ? 6.661 11.666 -19.170 1.00 92.25 105 ASP A C 1
ATOM 819 O O . ASP A 1 105 ? 6.351 10.612 -18.602 1.00 92.25 105 ASP A O 1
ATOM 823 N N . LEU A 1 106 ? 5.795 12.341 -19.933 1.00 93.12 106 LEU A N 1
ATOM 824 C CA . LEU A 1 106 ? 4.418 11.902 -20.166 1.00 93.12 106 LEU A CA 1
ATOM 825 C C . LEU A 1 106 ? 4.349 10.529 -20.851 1.00 93.12 106 LEU A C 1
ATOM 827 O O . LEU A 1 106 ? 3.464 9.740 -20.543 1.00 93.12 106 LEU A O 1
ATOM 831 N N . ALA A 1 107 ? 5.280 10.213 -21.754 1.00 94.12 107 ALA A N 1
ATOM 832 C CA . ALA A 1 107 ? 5.258 8.937 -22.459 1.00 94.12 107 ALA A CA 1
ATOM 833 C C . ALA A 1 107 ? 5.588 7.771 -21.512 1.00 94.12 107 ALA A C 1
ATOM 835 O O . ALA A 1 107 ? 4.982 6.704 -21.606 1.00 94.12 107 ALA A O 1
ATOM 836 N N . ALA A 1 108 ? 6.530 7.965 -20.587 1.00 89.94 108 ALA A N 1
ATOM 837 C CA . ALA A 1 108 ? 6.834 7.023 -19.521 1.00 89.94 108 ALA A CA 1
ATOM 838 C C . ALA A 1 108 ? 5.653 6.864 -18.562 1.00 89.94 108 ALA A C 1
ATOM 840 O O . ALA A 1 108 ? 5.294 5.730 -18.253 1.00 89.94 108 ALA A O 1
ATOM 841 N N . PHE A 1 109 ? 4.997 7.967 -18.196 1.00 89.69 109 PHE A N 1
ATOM 842 C CA . PHE A 1 109 ? 3.787 7.942 -17.376 1.00 89.69 109 PHE A CA 1
ATOM 843 C C . PHE A 1 109 ? 2.678 7.120 -18.033 1.00 89.69 109 PHE A C 1
ATOM 845 O O . PHE A 1 109 ? 2.108 6.238 -17.398 1.00 89.69 109 PHE A O 1
ATOM 852 N N . THR A 1 110 ? 2.398 7.354 -19.318 1.00 89.88 110 THR A N 1
ATOM 853 C CA . THR A 1 110 ? 1.365 6.613 -20.052 1.00 89.88 110 THR A CA 1
ATOM 854 C C . THR A 1 110 ? 1.688 5.120 -20.123 1.00 89.88 110 THR A C 1
ATOM 856 O O . THR A 1 110 ? 0.810 4.299 -19.874 1.00 89.88 110 THR A O 1
ATOM 859 N N . ARG A 1 111 ? 2.951 4.744 -20.372 1.00 89.38 111 ARG A N 1
ATOM 860 C CA . ARG A 1 111 ? 3.366 3.328 -20.359 1.00 89.38 111 ARG A CA 1
ATOM 861 C C . ARG A 1 111 ? 3.204 2.686 -18.980 1.00 89.38 111 ARG A C 1
ATOM 863 O O . ARG A 1 111 ? 2.688 1.574 -18.884 1.00 89.38 111 ARG A O 1
ATOM 870 N N . ALA A 1 112 ? 3.641 3.378 -17.931 1.00 86.62 112 ALA A N 1
ATOM 871 C CA . ALA A 1 112 ? 3.507 2.939 -16.546 1.00 86.62 112 ALA A CA 1
ATOM 872 C C . ALA A 1 112 ? 2.034 2.740 -16.156 1.00 86.62 112 ALA A C 1
ATOM 874 O O . ALA A 1 112 ? 1.675 1.724 -15.561 1.00 86.62 112 ALA A O 1
ATOM 875 N N . TRP A 1 113 ? 1.178 3.682 -16.550 1.00 85.12 113 TRP A N 1
ATOM 876 C CA . TRP A 1 113 ? -0.268 3.620 -16.381 1.00 85.12 113 TRP A CA 1
ATOM 877 C C . TRP A 1 113 ? -0.887 2.404 -17.075 1.00 85.12 113 TRP A C 1
ATOM 879 O O . TRP A 1 113 ? -1.561 1.604 -16.426 1.00 85.12 113 TRP A O 1
ATOM 889 N N . ASP A 1 114 ? -0.628 2.233 -18.374 1.00 85.94 114 ASP A N 1
ATOM 890 C CA . ASP A 1 114 ? -1.205 1.135 -19.154 1.00 85.94 114 ASP A CA 1
ATOM 891 C C . ASP A 1 114 ? -0.754 -0.234 -18.642 1.00 85.94 114 ASP A C 1
ATOM 893 O O . ASP A 1 114 ? -1.557 -1.165 -18.574 1.00 85.94 114 ASP A O 1
ATOM 897 N N . THR A 1 115 ? 0.505 -0.341 -18.217 1.00 83.12 115 THR A N 1
ATOM 898 C CA . THR A 1 115 ? 1.052 -1.579 -17.653 1.00 83.12 115 THR A CA 1
ATOM 899 C C . THR A 1 115 ? 0.447 -1.893 -16.284 1.00 83.12 115 THR A C 1
ATOM 901 O O . THR A 1 115 ? 0.106 -3.041 -16.011 1.00 83.12 115 THR A O 1
ATOM 904 N N . SER A 1 116 ? 0.288 -0.880 -15.426 1.00 77.50 116 SER A N 1
ATOM 905 C CA . SER A 1 116 ? -0.193 -1.077 -14.052 1.00 77.50 116 SER A CA 1
ATOM 906 C C . SER A 1 116 ? -1.691 -1.358 -13.989 1.00 77.50 116 SER A C 1
ATOM 908 O O . SER A 1 116 ? -2.117 -2.165 -13.165 1.00 77.50 116 SER A O 1
ATOM 910 N N . ARG A 1 117 ? -2.507 -0.713 -14.839 1.00 72.56 117 ARG A N 1
ATOM 911 C CA . ARG A 1 117 ? -3.967 -0.873 -14.765 1.00 72.56 117 ARG A CA 1
ATOM 912 C C . ARG A 1 117 ? -4.434 -2.254 -15.206 1.00 72.56 117 ARG A C 1
ATOM 914 O O . ARG A 1 117 ? -5.435 -2.729 -14.688 1.00 72.56 117 ARG A O 1
ATOM 921 N N . GLY A 1 118 ? -3.760 -2.894 -16.166 1.00 72.38 118 GLY A N 1
ATOM 922 C CA . GLY A 1 118 ? -4.274 -4.120 -16.782 1.00 72.38 118 GLY A CA 1
ATOM 923 C C . GLY A 1 118 ? -5.742 -3.959 -17.218 1.00 72.38 118 GLY A C 1
ATOM 924 O O . GLY A 1 118 ? -6.040 -3.163 -18.107 1.00 72.38 118 GLY A O 1
ATOM 925 N N . SER A 1 119 ? -6.653 -4.695 -16.568 1.00 55.78 119 SER A N 1
ATOM 926 C CA . SER A 1 119 ? -8.118 -4.606 -16.766 1.00 55.78 119 SER A CA 1
ATOM 927 C C . SER A 1 119 ? -8.874 -3.891 -15.630 1.00 55.78 119 SER A C 1
ATOM 929 O O . SER A 1 119 ? -10.100 -3.861 -15.641 1.00 55.78 119 SER A O 1
ATOM 931 N N . CYS A 1 120 ? -8.170 -3.344 -14.641 1.00 60.72 120 CYS A N 1
ATOM 932 C CA . CYS A 1 120 ? -8.745 -2.751 -13.436 1.00 60.72 120 CYS A CA 1
ATOM 933 C C . CYS A 1 120 ? -9.079 -1.269 -13.638 1.00 60.72 120 CYS A C 1
ATOM 935 O O . CYS A 1 120 ? -8.353 -0.539 -14.320 1.00 60.72 120 CYS A O 1
ATOM 937 N N . GLU A 1 121 ? -10.134 -0.796 -12.975 1.00 48.78 121 GLU A N 1
ATOM 938 C CA . GLU A 1 121 ? -10.369 0.638 -12.806 1.00 48.78 121 GLU A CA 1
ATOM 939 C C . GLU A 1 121 ? -9.469 1.171 -11.675 1.00 48.78 121 GLU A C 1
ATOM 941 O O . GLU A 1 121 ? -9.432 0.624 -10.569 1.00 48.78 121 GLU A O 1
ATOM 946 N N . LEU A 1 122 ? -8.699 2.230 -11.954 1.00 48.12 122 LEU A N 1
ATOM 947 C CA . LEU A 1 122 ? -7.940 2.936 -10.920 1.00 48.12 122 LEU A CA 1
ATOM 948 C C . LEU A 1 122 ? -8.909 3.737 -10.054 1.00 48.12 122 LEU A C 1
ATOM 950 O O . LEU A 1 122 ? -9.582 4.645 -10.542 1.00 48.12 122 LEU A O 1
ATOM 954 N N . VAL A 1 123 ? -8.884 3.486 -8.753 1.00 42.84 123 VAL A N 1
ATOM 955 C CA . VAL A 1 123 ? -9.570 4.302 -7.763 1.00 42.84 123 VAL A CA 1
ATOM 956 C C . VAL A 1 123 ? -8.526 5.099 -6.986 1.00 42.84 123 VAL A C 1
ATOM 958 O O . VAL A 1 123 ? -7.907 4.625 -6.045 1.00 42.84 123 VAL A O 1
ATOM 961 N N . ALA A 1 124 ? -8.399 6.361 -7.388 1.00 37.31 124 ALA A N 1
ATOM 962 C CA . ALA A 1 124 ? -7.765 7.471 -6.681 1.00 37.31 124 ALA A CA 1
ATOM 963 C C . ALA A 1 124 ? -6.224 7.559 -6.643 1.00 37.31 124 ALA A C 1
ATOM 965 O O . ALA A 1 124 ? -5.487 6.657 -6.243 1.00 37.31 124 ALA A O 1
ATOM 966 N N . THR A 1 125 ? -5.783 8.773 -6.974 1.00 31.83 125 THR A N 1
ATOM 967 C CA . THR A 1 125 ? -4.516 9.389 -6.587 1.00 31.83 125 THR A CA 1
ATOM 968 C C . THR A 1 125 ? -4.837 10.337 -5.435 1.00 31.83 125 THR A C 1
ATOM 970 O O . THR A 1 125 ? -5.522 11.338 -5.636 1.00 31.83 125 THR A O 1
ATOM 973 N N . PHE A 1 126 ? -4.427 10.008 -4.210 1.00 31.97 126 PHE A N 1
ATOM 974 C CA . PHE A 1 126 ? -4.602 10.902 -3.065 1.00 31.97 126 PHE A CA 1
ATOM 975 C C . PHE A 1 126 ? -3.419 11.852 -2.936 1.00 31.97 126 PHE A C 1
ATOM 977 O O . PHE A 1 126 ? 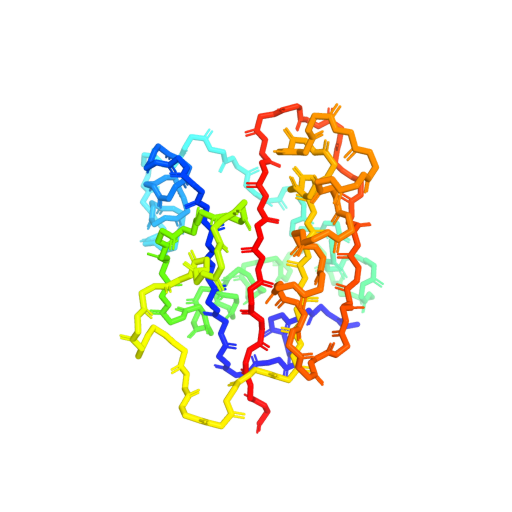-2.270 11.433 -3.059 1.00 31.97 126 PHE A O 1
ATOM 984 N N . PHE A 1 127 ? -3.724 13.115 -2.629 1.00 27.12 127 PHE A N 1
ATOM 985 C CA . PHE A 1 127 ? -2.738 14.110 -2.237 1.00 27.12 127 PHE A CA 1
ATOM 986 C C . PHE A 1 127 ? -2.446 14.005 -0.722 1.00 27.12 127 PHE A C 1
ATOM 988 O O . PHE A 1 127 ? -3.319 14.249 0.101 1.00 27.12 127 PHE A O 1
ATOM 995 N N . SER A 1 128 ? -1.217 13.657 -0.355 1.00 34.97 128 SER A N 1
ATOM 996 C CA . SER A 1 128 ? -0.571 13.774 0.953 1.00 34.97 128 SER A CA 1
ATOM 997 C C . SER A 1 128 ? 0.471 14.887 0.864 1.00 34.97 128 SER A C 1
ATOM 999 O O . SER A 1 128 ? 1.209 14.993 -0.114 1.00 34.97 128 SER A O 1
ATOM 1001 N N . SER A 1 129 ? 0.525 15.730 1.888 1.00 29.38 129 SER A N 1
ATOM 1002 C CA . SER A 1 129 ? 1.454 16.857 1.996 1.00 29.38 129 SER A CA 1
ATOM 1003 C C . SER A 1 129 ? 2.883 16.452 2.373 1.00 29.38 129 SER A C 1
ATOM 1005 O O . SER A 1 129 ? 3.740 17.324 2.501 1.00 29.38 129 SER A O 1
ATOM 1007 N N . GLU A 1 130 ? 3.156 15.160 2.579 1.00 37.34 130 GLU A N 1
ATOM 1008 C CA . GLU A 1 130 ? 4.457 14.680 3.048 1.00 37.34 130 GLU A CA 1
ATOM 1009 C C . GLU A 1 130 ? 5.249 13.979 1.923 1.00 37.34 130 GLU A C 1
ATOM 1011 O O . GLU A 1 130 ? 4.842 12.920 1.442 1.00 37.34 130 GLU A O 1
ATOM 1016 N N . PRO A 1 131 ? 6.404 14.531 1.498 1.00 37.34 131 PRO A N 1
ATOM 1017 C CA . PRO A 1 131 ? 7.110 14.138 0.269 1.00 37.34 131 PRO A CA 1
ATOM 1018 C C . PRO A 1 131 ? 7.794 12.758 0.296 1.00 37.34 131 PRO A C 1
ATOM 1020 O O . PRO A 1 131 ? 8.393 12.356 -0.704 1.00 37.34 131 PRO A O 1
ATOM 1023 N N . TRP A 1 132 ? 7.725 12.022 1.408 1.00 42.78 132 TRP A N 1
ATOM 1024 C CA . TRP A 1 132 ? 8.471 10.771 1.598 1.00 42.78 132 TRP A CA 1
ATOM 1025 C C . TRP A 1 132 ? 7.616 9.507 1.495 1.00 42.78 132 TRP A C 1
ATOM 1027 O O . TRP A 1 132 ? 8.170 8.418 1.360 1.00 42.78 132 TRP A O 1
ATOM 1037 N N . MET A 1 133 ? 6.286 9.626 1.516 1.00 40.50 133 MET A N 1
ATOM 1038 C CA . MET A 1 133 ? 5.403 8.464 1.531 1.00 40.50 133 MET A CA 1
ATOM 1039 C C . MET A 1 133 ? 4.734 8.267 0.173 1.00 40.50 133 MET A C 1
ATOM 1041 O O . MET A 1 133 ? 3.673 8.811 -0.121 1.00 40.50 133 MET A O 1
ATOM 1045 N N . ARG A 1 134 ? 5.397 7.480 -0.674 1.00 52.53 134 ARG A N 1
ATOM 1046 C CA . ARG A 1 134 ? 4.818 6.948 -1.910 1.00 52.53 134 ARG A CA 1
ATOM 1047 C C . ARG A 1 134 ? 4.128 5.645 -1.528 1.00 52.53 134 ARG A C 1
ATOM 1049 O O . ARG A 1 134 ? 4.730 4.837 -0.837 1.00 52.53 134 ARG A O 1
ATOM 1056 N N . ILE A 1 135 ? 2.863 5.455 -1.885 1.00 50.28 135 ILE A N 1
ATOM 1057 C CA . ILE A 1 135 ? 2.174 4.187 -1.613 1.00 50.28 135 ILE A CA 1
ATOM 1058 C C . ILE A 1 135 ? 1.369 3.815 -2.851 1.00 50.28 135 ILE A C 1
ATOM 1060 O O . ILE A 1 135 ? 0.473 4.550 -3.274 1.00 50.28 135 ILE A O 1
ATOM 1064 N N . THR A 1 136 ? 1.666 2.638 -3.394 1.00 47.44 136 THR A N 1
ATOM 1065 C CA . THR A 1 136 ? 0.826 1.982 -4.393 1.00 47.44 136 THR A CA 1
ATOM 1066 C C . THR A 1 136 ? 0.113 0.823 -3.708 1.00 47.44 136 THR A C 1
ATOM 1068 O O . THR A 1 136 ? 0.745 -0.132 -3.251 1.00 47.44 136 THR A O 1
ATOM 1071 N N . ILE A 1 137 ? -1.208 0.924 -3.586 1.00 52.44 137 ILE A N 1
ATOM 1072 C CA . ILE A 1 137 ? -2.061 -0.087 -2.961 1.00 52.44 137 ILE A CA 1
ATOM 1073 C C . ILE A 1 137 ? -2.814 -0.823 -4.068 1.00 52.44 137 ILE A C 1
ATOM 1075 O O . ILE A 1 137 ? -3.618 -0.238 -4.787 1.00 52.44 137 ILE A O 1
ATOM 1079 N N . TYR A 1 138 ? -2.606 -2.127 -4.174 1.00 49.62 138 TYR A N 1
ATOM 1080 C CA . TYR A 1 138 ? -3.459 -2.999 -4.972 1.00 49.62 138 TYR A CA 1
ATOM 1081 C C . TYR A 1 138 ? -4.558 -3.538 -4.045 1.00 49.62 138 TYR A C 1
ATOM 1083 O O . TYR A 1 138 ? -4.268 -4.160 -3.023 1.00 49.62 138 TYR A O 1
ATOM 1091 N N . ALA A 1 139 ? -5.826 -3.280 -4.354 1.00 46.59 139 ALA A N 1
ATOM 1092 C CA . ALA A 1 139 ? -6.960 -3.754 -3.563 1.00 46.59 139 ALA A CA 1
ATOM 1093 C C . ALA A 1 139 ? -7.656 -4.905 -4.310 1.00 46.59 139 ALA A C 1
ATOM 1095 O O . ALA A 1 139 ? -8.140 -4.736 -5.427 1.00 46.59 139 ALA A O 1
ATOM 1096 N N . GLY A 1 140 ? -7.658 -6.103 -3.719 1.00 42.19 140 GLY A N 1
ATOM 1097 C CA . GLY A 1 140 ? -8.144 -7.332 -4.350 1.00 42.19 140 GLY A CA 1
ATOM 1098 C C . GLY A 1 140 ? -9.362 -7.949 -3.653 1.00 42.19 140 GLY A C 1
ATOM 1099 O O . GLY A 1 140 ? -9.421 -8.023 -2.433 1.00 42.19 140 GLY A O 1
ATOM 1100 N N . LEU A 1 141 ? -10.291 -8.430 -4.477 1.00 38.97 141 LEU A N 1
ATOM 1101 C CA . LEU A 1 141 ? -11.427 -9.337 -4.284 1.00 38.97 141 LEU A CA 1
ATOM 1102 C C . LEU A 1 141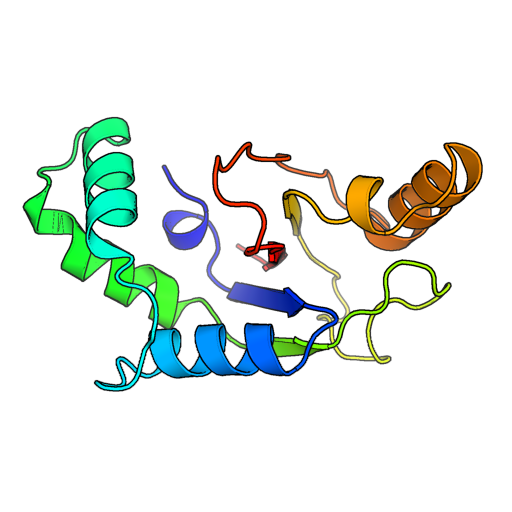 ? -12.325 -9.088 -3.064 1.00 38.97 141 LEU A C 1
ATOM 1104 O O . LEU A 1 141 ? -11.953 -9.306 -1.906 1.00 38.97 141 LEU A O 1
ATOM 1108 N N . GLY A 1 142 ? -13.549 -8.650 -3.380 1.00 38.88 142 GLY A N 1
ATOM 1109 C CA . GLY A 1 142 ? -14.726 -8.761 -2.518 1.00 38.88 142 GLY A CA 1
ATOM 1110 C C . GLY A 1 142 ? -15.164 -10.209 -2.379 1.00 38.88 142 GLY A C 1
ATOM 1111 O O . GLY A 1 142 ? -15.246 -10.897 -3.420 1.00 38.88 142 GLY A O 1
#

pLDDT: mean 79.05, std 17.74, range [27.12, 95.75]

Secondary structure (DSSP, 8-state):
--HHHH-SEEEEEESSHHHHHHHHHHHTT-TT-SS--HHHHHHHHHHTT--GGGHHHHHHHHHHHEEEEEE--TTSSSSS-TTSS-TT--SEEEEESSHHHH-SSHHHHHHHHHHHHTTPEE------S-TT--EEEEEE--

Foldseek 3Di:
DDLLVVFQAKEKEDQDVVLLVLVVCLLVVHPPRPDDCLVVLLVVCVVVVHHSVCSVVVSPSSSNRYPYYAYADLLDLARGDVPPADPVGFQEKEWECDLVVNAPDPVSSVSSVCSVQPPYDYDDHDDDPDPPDTIIMGGHDD

InterPro domains:
  IPR000940 Methyltransferase, NNMT/PNMT/TEMT [PF01234] (4-114)
  IPR000940 Methyltransferase, NNMT/PNMT/TEMT [PS51681] (1-142)
  IPR000940 Methyltransferase, NNMT/PNMT/TEMT [PTHR10867] (5-114)
  IPR029063 S-adenosyl-L-methionine-dependent methyltransferase superfamily [G3DSA:3.40.50.150] (1-118)
  IPR029063 S-adenosyl-L-methionine-dependent methyltransferase superfamily [SSF53335] (9-115)

Organism: Eleginops maclovinus (NCBI:txid56733)